Protein AF-A0A3N5UYJ8-F1 (afdb_monomer_lite)

Structure (mmCIF, N/CA/C/O backbone):
data_AF-A0A3N5UYJ8-F1
#
_entry.id   AF-A0A3N5UYJ8-F1
#
loop_
_atom_site.group_PDB
_atom_site.id
_atom_site.type_symbol
_atom_site.label_atom_id
_atom_site.label_alt_id
_atom_site.label_comp_id
_atom_site.label_asym_id
_atom_site.label_entity_id
_atom_site.label_seq_id
_atom_site.pdbx_PDB_ins_code
_atom_site.Cartn_x
_atom_site.Cartn_y
_atom_site.Cartn_z
_atom_site.occupancy
_atom_site.B_iso_or_equiv
_atom_site.auth_seq_id
_atom_site.auth_comp_id
_atom_site.auth_asym_id
_atom_site.auth_atom_id
_atom_site.pdbx_PDB_model_num
ATOM 1 N N . MET A 1 1 ? 29.624 -10.407 -22.958 1.00 73.38 1 MET A N 1
ATOM 2 C CA . MET A 1 1 ? 29.042 -9.621 -21.846 1.00 73.38 1 MET A CA 1
ATOM 3 C C . MET A 1 1 ? 28.287 -8.392 -22.356 1.00 73.38 1 MET A C 1
ATOM 5 O O . MET A 1 1 ? 27.092 -8.316 -22.125 1.00 73.38 1 MET A O 1
ATOM 9 N N . PHE A 1 2 ? 28.912 -7.502 -23.141 1.00 84.94 2 PHE A N 1
ATOM 10 C CA . PHE A 1 2 ? 28.240 -6.306 -23.688 1.00 84.94 2 PHE A CA 1
ATOM 11 C C . PHE A 1 2 ? 27.058 -6.614 -24.631 1.00 84.94 2 PHE A C 1
ATOM 13 O O . PHE A 1 2 ? 26.039 -5.935 -24.587 1.00 84.94 2 PHE A O 1
ATOM 20 N N . GLY A 1 3 ? 27.165 -7.673 -25.444 1.00 90.88 3 GLY A N 1
ATOM 21 C CA . GLY A 1 3 ? 26.065 -8.125 -26.309 1.00 90.88 3 GLY A CA 1
ATOM 22 C C . GLY A 1 3 ? 24.837 -8.617 -25.535 1.00 90.88 3 GLY A C 1
ATOM 23 O O . GLY A 1 3 ? 23.725 -8.279 -25.910 1.00 90.88 3 GLY A O 1
ATOM 24 N N . LEU A 1 4 ? 25.042 -9.327 -24.418 1.00 92.44 4 LEU A N 1
ATOM 25 C CA . LEU A 1 4 ? 23.952 -9.779 -23.543 1.00 92.44 4 LEU A CA 1
ATOM 26 C C . LEU A 1 4 ? 23.267 -8.596 -22.853 1.00 92.44 4 LEU A C 1
ATOM 28 O O . LEU A 1 4 ? 22.051 -8.519 -22.870 1.00 92.44 4 LEU A O 1
ATOM 32 N N . LEU A 1 5 ? 24.035 -7.634 -22.326 1.00 93.06 5 LEU A N 1
ATOM 33 C CA . LEU A 1 5 ? 23.468 -6.417 -21.727 1.00 93.06 5 LEU A CA 1
ATOM 34 C C . LEU A 1 5 ? 22.631 -5.612 -22.729 1.00 93.06 5 LEU A C 1
ATOM 36 O O . LEU A 1 5 ? 21.569 -5.104 -22.380 1.00 93.06 5 LEU A O 1
ATOM 40 N N . LYS A 1 6 ? 23.102 -5.504 -23.977 1.00 93.06 6 LYS A N 1
ATOM 41 C CA . LYS A 1 6 ? 22.368 -4.821 -25.045 1.00 93.06 6 LYS A CA 1
ATOM 42 C C . LYS A 1 6 ? 21.070 -5.550 -25.397 1.00 93.06 6 LYS A C 1
ATOM 44 O O . LYS A 1 6 ? 20.061 -4.889 -25.617 1.00 93.06 6 LYS A O 1
ATOM 49 N N . GLU A 1 7 ? 21.106 -6.878 -25.431 1.00 91.06 7 GLU A N 1
ATOM 50 C CA . GLU A 1 7 ? 19.931 -7.700 -25.712 1.00 91.06 7 GLU A CA 1
ATOM 51 C C . GLU A 1 7 ? 18.899 -7.619 -24.585 1.00 91.06 7 GLU A C 1
ATOM 53 O O . GLU A 1 7 ? 17.748 -7.293 -24.844 1.00 91.06 7 GLU A O 1
ATOM 58 N N . THR A 1 8 ? 19.322 -7.759 -23.326 1.00 90.56 8 THR A N 1
ATOM 59 C CA . THR A 1 8 ? 18.439 -7.604 -22.161 1.00 90.56 8 THR A CA 1
ATOM 60 C C . THR A 1 8 ? 17.798 -6.218 -22.105 1.00 90.56 8 THR A C 1
ATOM 62 O O . THR A 1 8 ? 16.622 -6.101 -21.784 1.00 90.56 8 THR A O 1
ATOM 65 N N . PHE A 1 9 ? 18.539 -5.150 -22.423 1.00 90.50 9 PHE A N 1
ATOM 66 C CA . PHE A 1 9 ? 17.961 -3.803 -22.458 1.00 90.50 9 PHE A CA 1
ATOM 67 C C . PHE A 1 9 ? 16.932 -3.641 -23.584 1.00 90.50 9 PHE A C 1
ATOM 69 O O . PHE A 1 9 ? 15.928 -2.949 -23.412 1.00 90.50 9 PHE A O 1
ATOM 76 N N . ARG A 1 10 ? 17.179 -4.274 -24.736 1.00 89.81 10 ARG A N 1
ATOM 77 C CA . ARG A 1 10 ? 16.248 -4.284 -25.863 1.00 89.81 10 ARG A CA 1
ATOM 78 C C . ARG A 1 10 ? 14.957 -5.012 -25.498 1.00 89.81 10 ARG A C 1
ATOM 80 O O . ARG A 1 10 ? 13.902 -4.406 -25.641 1.00 89.81 10 ARG A O 1
ATOM 87 N N . GLU A 1 11 ? 15.052 -6.227 -24.960 1.00 85.69 11 GLU A N 1
ATOM 88 C CA . GLU A 1 11 ? 13.898 -6.999 -24.475 1.00 85.69 11 GLU A CA 1
ATOM 89 C C . GLU A 1 11 ? 13.140 -6.238 -23.379 1.00 85.69 11 GLU A C 1
ATOM 91 O O . GLU A 1 11 ? 11.951 -5.995 -23.522 1.00 85.69 11 GLU A O 1
ATOM 96 N N . TRP A 1 12 ? 13.827 -5.700 -22.362 1.00 84.75 12 TRP A N 1
ATOM 97 C CA . TRP A 1 12 ? 13.204 -4.883 -21.305 1.00 84.75 12 TRP A CA 1
ATOM 98 C C . TRP A 1 12 ? 12.357 -3.724 -21.856 1.00 84.75 12 TRP A C 1
ATOM 100 O O . TRP A 1 12 ? 11.285 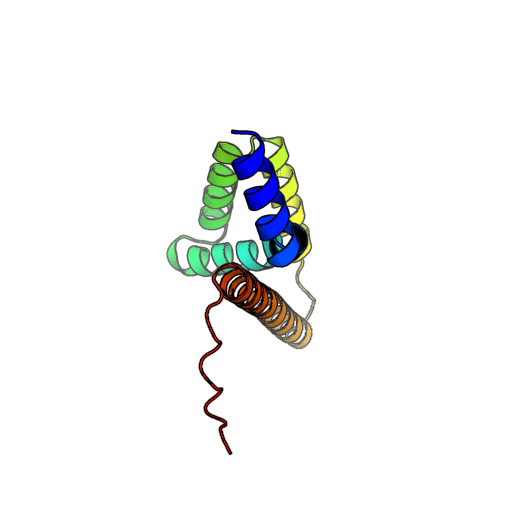-3.395 -21.331 1.00 84.75 12 TRP A O 1
ATOM 110 N N . HIS A 1 13 ? 12.860 -3.064 -22.899 1.00 86.25 13 HIS A N 1
ATOM 111 C CA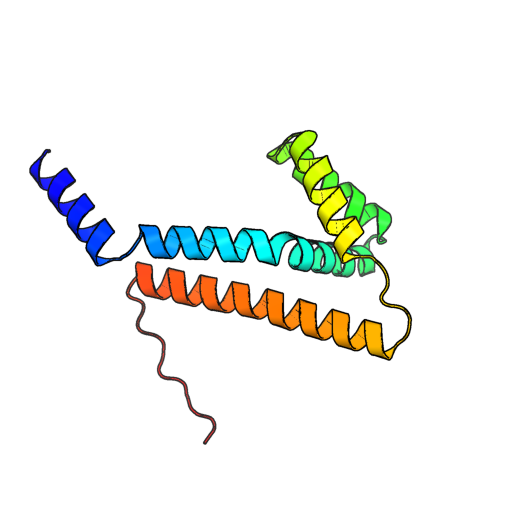 . HIS A 1 13 ? 12.165 -1.964 -23.549 1.00 86.25 13 HIS A CA 1
ATOM 112 C C . HIS A 1 13 ? 11.007 -2.452 -24.436 1.00 86.25 13 HIS A C 1
ATOM 114 O O . HIS A 1 13 ? 9.925 -1.861 -24.391 1.00 86.25 13 HIS A O 1
ATOM 120 N N . GLU A 1 14 ? 11.214 -3.511 -25.224 1.00 83.06 14 GLU A N 1
ATOM 121 C CA . GLU A 1 14 ? 10.184 -4.142 -26.065 1.00 83.06 14 GLU A CA 1
ATOM 122 C C . GLU A 1 14 ? 9.009 -4.663 -25.211 1.00 83.06 14 GLU A C 1
ATOM 124 O O . GLU A 1 14 ? 7.852 -4.359 -25.523 1.00 83.06 14 GLU A O 1
ATOM 129 N N . ASP A 1 15 ? 9.301 -5.270 -24.058 1.00 80.12 15 ASP A N 1
ATOM 130 C CA . ASP A 1 15 ? 8.336 -5.782 -23.072 1.00 80.12 15 ASP A CA 1
ATOM 131 C C . ASP A 1 15 ? 7.631 -4.671 -22.282 1.00 80.12 15 ASP A C 1
ATOM 133 O O . ASP A 1 15 ? 6.710 -4.915 -21.501 1.00 80.12 15 ASP A O 1
ATOM 137 N N . ARG A 1 16 ? 8.044 -3.409 -22.466 1.00 79.94 16 ARG A N 1
ATOM 138 C CA . ARG A 1 16 ? 7.517 -2.239 -21.741 1.00 79.94 16 ARG A CA 1
ATOM 139 C C . ARG A 1 16 ? 7.601 -2.416 -20.220 1.00 79.94 16 ARG A C 1
ATOM 141 O O . ARG A 1 16 ? 6.753 -1.885 -19.493 1.00 79.94 16 ARG A O 1
ATOM 148 N N . ALA A 1 17 ? 8.629 -3.110 -19.733 1.00 80.94 17 ALA A N 1
ATOM 149 C CA . ALA A 1 17 ? 8.788 -3.474 -18.328 1.00 80.94 17 ALA A CA 1
ATOM 150 C C . ALA A 1 17 ? 8.738 -2.250 -17.394 1.00 80.94 17 ALA A C 1
ATOM 152 O O . ALA A 1 17 ? 8.058 -2.278 -16.371 1.00 80.94 17 ALA A O 1
ATOM 153 N N . THR A 1 18 ? 9.334 -1.119 -17.792 1.00 83.25 18 THR A N 1
ATOM 154 C CA . THR A 1 18 ? 9.255 0.146 -17.034 1.00 83.25 18 THR A CA 1
ATOM 155 C C . THR A 1 18 ? 7.818 0.644 -16.864 1.00 83.25 18 THR A C 1
ATOM 157 O O . THR A 1 18 ? 7.435 1.089 -15.785 1.00 83.25 18 THR A O 1
ATOM 160 N N . ARG A 1 19 ? 6.999 0.565 -17.919 1.00 79.38 19 ARG A N 1
ATOM 161 C CA . ARG A 1 19 ? 5.594 0.994 -17.870 1.00 79.38 19 ARG A CA 1
ATOM 162 C C . ARG A 1 19 ? 4.787 0.094 -16.939 1.00 79.38 19 ARG A C 1
ATOM 164 O O . ARG A 1 19 ? 3.939 0.585 -16.206 1.00 79.38 19 ARG A O 1
ATOM 171 N N . LEU A 1 20 ? 5.053 -1.207 -16.979 1.00 75.00 20 LEU A N 1
ATOM 172 C CA . LEU A 1 20 ? 4.363 -2.205 -16.163 1.00 75.00 20 LEU A CA 1
ATOM 173 C C . LEU A 1 20 ? 4.758 -2.071 -14.686 1.00 75.00 20 LEU A C 1
ATOM 175 O O . LEU A 1 20 ? 3.889 -2.099 -13.821 1.00 75.00 20 LEU A O 1
ATOM 179 N N . ALA A 1 21 ? 6.034 -1.797 -14.402 1.00 81.38 21 ALA A N 1
ATOM 180 C CA . ALA A 1 21 ? 6.502 -1.444 -13.064 1.00 81.38 21 ALA A CA 1
ATOM 181 C C . ALA A 1 21 ? 5.857 -0.144 -12.547 1.00 81.38 21 ALA A C 1
ATOM 183 O O . ALA A 1 21 ? 5.424 -0.087 -11.398 1.00 81.38 21 ALA A O 1
ATOM 184 N N . ALA A 1 22 ? 5.734 0.882 -13.398 1.00 80.19 22 ALA A N 1
ATOM 185 C CA . ALA A 1 22 ? 5.066 2.132 -13.039 1.00 80.19 22 ALA A CA 1
ATOM 186 C C . ALA A 1 22 ? 3.570 1.930 -12.750 1.00 80.19 22 ALA A C 1
ATOM 188 O O . ALA A 1 22 ? 3.065 2.462 -11.764 1.00 80.19 22 ALA A O 1
ATOM 189 N N . ALA A 1 23 ? 2.874 1.133 -13.570 1.00 76.00 23 ALA A N 1
ATOM 190 C CA . ALA A 1 23 ? 1.484 0.760 -13.327 1.00 76.00 23 ALA A CA 1
ATOM 191 C C . ALA A 1 23 ? 1.349 0.026 -11.986 1.00 76.00 23 ALA A C 1
ATOM 193 O O . ALA A 1 23 ? 0.572 0.451 -11.136 1.00 76.00 23 ALA A O 1
ATOM 194 N N . LEU A 1 24 ? 2.159 -1.009 -11.750 1.00 77.00 24 LEU A N 1
ATOM 195 C CA . LEU A 1 24 ? 2.170 -1.754 -10.492 1.00 77.00 24 LEU A CA 1
ATOM 196 C C . LEU A 1 24 ? 2.347 -0.836 -9.279 1.00 77.00 24 LEU A C 1
ATOM 198 O O . LEU A 1 24 ? 1.569 -0.928 -8.330 1.00 77.00 24 LEU A O 1
ATOM 202 N N . ALA A 1 25 ? 3.332 0.063 -9.316 1.00 82.69 25 ALA A N 1
ATOM 203 C CA . ALA A 1 25 ? 3.565 1.020 -8.241 1.00 82.69 25 ALA A CA 1
ATOM 204 C C . ALA A 1 25 ? 2.351 1.936 -8.034 1.00 82.69 25 ALA A C 1
ATOM 206 O O . ALA A 1 25 ? 1.862 2.043 -6.913 1.00 82.69 25 ALA A O 1
ATOM 207 N N . TYR A 1 26 ? 1.816 2.521 -9.113 1.00 76.81 26 TYR A N 1
ATOM 208 C CA . TYR A 1 26 ? 0.634 3.382 -9.066 1.00 76.81 26 TYR A CA 1
ATOM 209 C C . TYR A 1 26 ? -0.550 2.657 -8.416 1.00 76.81 26 TYR A C 1
ATOM 211 O O . TYR A 1 26 ? -1.048 3.080 -7.375 1.00 76.81 26 TYR A O 1
ATOM 219 N N . TYR A 1 27 ? -0.964 1.513 -8.958 1.00 70.75 27 TYR A N 1
ATOM 220 C CA . TYR A 1 27 ? -2.109 0.780 -8.426 1.00 70.75 27 TYR A CA 1
ATOM 221 C C . TYR A 1 27 ? -1.874 0.283 -6.993 1.00 70.75 27 TYR A C 1
ATOM 223 O O . TYR A 1 27 ? -2.786 0.357 -6.170 1.00 70.75 27 TYR A O 1
ATOM 231 N N . THR A 1 28 ? -0.659 -0.149 -6.644 1.00 78.38 28 THR A N 1
ATOM 232 C CA . THR A 1 28 ? -0.325 -0.535 -5.262 1.00 78.38 28 THR A CA 1
ATOM 233 C C . THR A 1 28 ? -0.496 0.646 -4.309 1.00 78.38 28 THR A C 1
ATOM 235 O O . THR A 1 28 ? -1.210 0.524 -3.319 1.00 78.38 28 THR A O 1
ATOM 238 N N . THR A 1 29 ? 0.075 1.812 -4.626 1.00 81.81 29 THR A N 1
ATOM 239 C CA . THR A 1 29 ? -0.042 3.011 -3.785 1.00 81.81 29 THR A CA 1
ATOM 240 C C . THR A 1 29 ? -1.497 3.451 -3.611 1.00 81.81 29 THR A C 1
ATOM 242 O O . THR A 1 29 ? -1.922 3.709 -2.488 1.00 81.81 29 THR A O 1
ATOM 245 N N . PHE A 1 30 ? -2.286 3.492 -4.689 1.00 77.25 30 PHE A N 1
ATOM 246 C CA . PHE A 1 30 ? -3.685 3.936 -4.621 1.00 77.25 30 PHE A CA 1
ATOM 247 C C . PHE A 1 30 ? -4.634 2.904 -3.983 1.00 77.25 30 PHE A C 1
ATOM 249 O O . PHE A 1 30 ? -5.698 3.278 -3.491 1.00 77.25 30 PHE A O 1
ATOM 256 N N . SER A 1 31 ? -4.266 1.620 -3.956 1.00 78.06 31 SER A N 1
ATOM 257 C CA . SER A 1 31 ? -5.068 0.545 -3.343 1.00 78.06 31 SER A CA 1
ATOM 258 C C . SER A 1 31 ? -4.711 0.221 -1.898 1.00 78.06 31 SER A C 1
ATOM 260 O O . SER A 1 31 ? -5.471 -0.497 -1.244 1.00 78.06 31 SER A O 1
ATOM 262 N N . LEU A 1 32 ? -3.588 0.740 -1.397 1.00 83.38 32 LEU A N 1
ATOM 263 C CA . LEU A 1 32 ? -3.034 0.353 -0.104 1.00 83.38 32 LEU A CA 1
ATOM 264 C C . LEU A 1 32 ? -4.019 0.591 1.048 1.00 83.38 32 LEU A C 1
ATOM 266 O O . LEU A 1 32 ? -4.330 -0.345 1.783 1.00 83.38 32 LEU A O 1
ATOM 270 N N . ALA A 1 33 ? -4.572 1.803 1.173 1.00 83.50 33 ALA A N 1
ATOM 271 C CA . ALA A 1 33 ? -5.559 2.107 2.215 1.00 83.50 33 ALA A CA 1
ATOM 272 C C . ALA A 1 33 ? -6.820 1.237 2.117 1.00 83.50 33 ALA A C 1
ATOM 274 O O . ALA A 1 33 ? -7.164 0.593 3.110 1.00 83.50 33 ALA A O 1
ATOM 275 N N . PRO A 1 34 ? -7.510 1.180 0.955 1.00 79.75 34 PRO A N 1
ATOM 276 C CA . PRO A 1 34 ? -8.691 0.336 0.788 1.00 79.75 34 PRO A CA 1
ATOM 277 C C . PRO A 1 34 ? -8.453 -1.120 1.184 1.00 79.75 34 PRO A C 1
ATOM 279 O O . PRO A 1 34 ? -9.284 -1.730 1.857 1.00 79.75 34 PRO A O 1
ATOM 282 N N . LEU A 1 35 ? -7.308 -1.672 0.778 1.00 84.69 35 LEU A N 1
ATOM 283 C CA . LEU A 1 35 ? -6.945 -3.052 1.053 1.00 84.69 35 LEU A CA 1
ATOM 284 C C . LEU A 1 35 ? -6.708 -3.282 2.549 1.00 84.69 35 LEU A C 1
ATOM 286 O O . LEU A 1 35 ? -7.211 -4.258 3.101 1.00 84.69 35 LEU A O 1
ATOM 290 N N . LEU A 1 36 ? -5.993 -2.376 3.217 1.00 88.19 36 LEU A N 1
ATOM 291 C CA . LEU A 1 36 ? -5.740 -2.466 4.655 1.00 88.19 36 LEU A CA 1
ATOM 292 C C . LEU A 1 36 ? -7.023 -2.336 5.475 1.00 88.19 36 LEU A C 1
ATOM 294 O O . LEU A 1 36 ? -7.232 -3.126 6.392 1.00 88.19 36 LEU A O 1
ATOM 298 N N . VAL A 1 37 ? -7.916 -1.409 5.115 1.00 85.94 37 VAL A N 1
ATOM 299 C CA . VAL A 1 37 ? -9.240 -1.284 5.749 1.00 85.94 37 VAL A CA 1
ATOM 300 C C . VAL A 1 37 ? -10.021 -2.590 5.618 1.00 85.94 37 VAL A C 1
ATOM 302 O O . VAL A 1 37 ? -10.586 -3.068 6.600 1.00 85.94 37 VAL A O 1
ATOM 305 N N . LEU A 1 38 ? -10.018 -3.204 4.432 1.00 84.94 38 LEU A N 1
ATOM 306 C CA . LEU A 1 38 ? -10.690 -4.480 4.200 1.00 84.94 38 LEU A CA 1
ATOM 307 C C . LEU A 1 38 ? -10.086 -5.613 5.045 1.00 84.94 38 LEU A C 1
ATOM 309 O O . LEU A 1 38 ? -10.829 -6.371 5.666 1.00 84.94 38 LEU A O 1
ATOM 313 N N . ILE A 1 39 ? -8.755 -5.720 5.098 1.00 89.00 39 ILE A N 1
ATOM 314 C CA . ILE A 1 39 ? -8.052 -6.733 5.902 1.00 89.00 39 ILE A CA 1
ATOM 315 C C . ILE A 1 39 ? -8.374 -6.559 7.389 1.00 89.00 39 ILE A C 1
ATOM 317 O O . ILE A 1 39 ? -8.733 -7.535 8.049 1.00 89.00 39 ILE A O 1
ATOM 321 N N . ILE A 1 40 ? -8.300 -5.330 7.907 1.00 90.62 40 ILE A N 1
ATOM 322 C CA . ILE A 1 40 ? -8.607 -5.014 9.308 1.00 90.62 40 ILE A CA 1
ATOM 323 C C . ILE A 1 40 ? -10.073 -5.320 9.616 1.00 90.62 40 ILE A C 1
ATOM 325 O O . ILE A 1 40 ? -10.360 -5.905 10.658 1.00 90.62 40 ILE A O 1
ATOM 329 N N . ALA A 1 41 ? -10.997 -4.989 8.711 1.00 86.69 41 ALA A N 1
ATOM 330 C CA . ALA A 1 41 ? -12.411 -5.300 8.877 1.00 86.69 41 ALA A CA 1
ATOM 331 C C . ALA A 1 41 ? -12.648 -6.814 8.971 1.00 86.69 41 ALA A C 1
ATOM 333 O O . ALA A 1 41 ? -13.319 -7.262 9.896 1.00 86.69 41 ALA A O 1
ATOM 334 N N . ILE A 1 42 ? -12.061 -7.608 8.067 1.00 88.56 42 ILE A N 1
ATOM 335 C CA . ILE A 1 42 ? -12.195 -9.074 8.061 1.00 88.56 42 ILE A CA 1
ATOM 336 C C . ILE A 1 42 ? -11.565 -9.690 9.315 1.00 88.56 42 ILE A C 1
ATOM 338 O O . ILE A 1 42 ? -12.197 -10.506 9.983 1.00 88.56 42 ILE A O 1
ATOM 342 N N . ALA A 1 43 ? -10.340 -9.294 9.665 1.00 90.31 43 ALA A N 1
ATOM 343 C CA . ALA A 1 43 ? -9.652 -9.788 10.857 1.00 90.31 43 ALA A CA 1
ATOM 344 C C . ALA A 1 43 ? -10.382 -9.383 12.151 1.00 90.31 43 ALA A C 1
ATOM 346 O O . ALA A 1 43 ? -10.463 -10.166 13.103 1.00 90.31 43 ALA A O 1
ATOM 347 N N . GLY A 1 44 ? -10.987 -8.192 12.160 1.00 92.19 44 GLY A N 1
ATOM 348 C CA . GLY A 1 44 ? -11.788 -7.677 13.263 1.00 92.19 44 GLY A CA 1
ATOM 349 C C . GLY A 1 44 ? -13.040 -8.502 13.561 1.00 92.19 44 GLY A C 1
ATOM 350 O O . GLY A 1 44 ? -13.467 -8.530 14.713 1.00 92.19 44 GLY A O 1
ATOM 351 N N . LEU A 1 45 ? -13.581 -9.238 12.579 1.00 91.88 45 LEU A N 1
ATOM 352 C CA . LEU A 1 45 ? -14.719 -10.146 12.790 1.00 91.88 45 LEU A CA 1
ATOM 353 C C . LEU A 1 45 ? -14.388 -11.312 13.733 1.00 91.88 45 LEU A C 1
ATOM 355 O O . LEU A 1 45 ? -15.293 -11.858 14.358 1.00 91.88 45 LEU A O 1
ATOM 359 N N . VAL A 1 46 ? -13.113 -11.706 13.822 1.00 92.12 46 VAL A N 1
ATOM 360 C CA . VAL A 1 46 ? -12.666 -12.853 14.629 1.00 92.12 46 VAL A CA 1
ATOM 361 C C . VAL A 1 46 ? -11.975 -12.397 15.913 1.00 92.12 46 VAL A C 1
ATOM 363 O O . VAL A 1 46 ? -12.243 -12.943 16.979 1.00 92.12 46 VAL A O 1
ATOM 366 N N . GLY A 1 47 ? -11.078 -11.409 15.813 1.00 85.19 47 GLY A N 1
ATOM 367 C CA . GLY A 1 47 ? -10.209 -10.975 16.915 1.00 85.19 47 GLY A CA 1
ATOM 368 C C . GLY A 1 47 ? -10.573 -9.632 17.551 1.00 85.19 47 GLY A C 1
ATOM 369 O O . GLY A 1 47 ? -9.911 -9.219 18.498 1.00 85.19 47 GLY A O 1
ATOM 370 N N . GLY A 1 48 ? -11.600 -8.944 17.046 1.00 91.75 48 GLY A N 1
ATOM 371 C CA . GLY A 1 48 ? -11.910 -7.563 17.414 1.00 91.75 48 GLY A CA 1
ATOM 372 C C . GLY A 1 48 ? -11.108 -6.545 16.596 1.00 91.75 48 GLY A C 1
ATOM 373 O O . GLY A 1 48 ? -9.953 -6.767 16.230 1.00 91.75 48 GLY A O 1
ATOM 374 N N . GLN A 1 49 ? -11.742 -5.414 16.280 1.00 88.38 49 GLN A N 1
ATOM 375 C CA . GLN A 1 49 ? -11.198 -4.428 15.340 1.00 88.38 49 GLN A CA 1
ATOM 376 C C . GLN A 1 49 ? -9.907 -3.762 15.836 1.00 88.38 49 GLN A C 1
ATOM 378 O O . GLN A 1 49 ? -8.971 -3.591 15.059 1.00 88.38 49 GLN A O 1
ATOM 383 N N . GLU A 1 50 ? -9.825 -3.450 17.129 1.00 90.06 50 GLU A N 1
ATOM 384 C CA . GLU A 1 50 ? -8.640 -2.829 17.732 1.00 90.06 50 GLU A CA 1
ATOM 385 C C . GLU A 1 50 ? -7.425 -3.770 17.713 1.00 90.06 50 GLU A C 1
ATOM 387 O O . GLU A 1 50 ? -6.324 -3.362 17.348 1.00 90.06 50 GLU A O 1
ATOM 392 N N . ALA A 1 51 ? -7.624 -5.055 18.027 1.00 92.94 51 ALA A N 1
ATOM 393 C CA . ALA A 1 51 ? -6.557 -6.052 17.978 1.00 92.94 51 ALA A CA 1
ATOM 394 C C . ALA A 1 51 ? -6.055 -6.272 16.543 1.00 92.94 51 ALA A C 1
ATOM 396 O O . ALA A 1 51 ? -4.847 -6.317 16.310 1.00 92.94 51 ALA A O 1
ATOM 397 N N . ALA A 1 52 ? -6.973 -6.351 15.573 1.00 93.81 52 ALA A N 1
ATOM 398 C CA . ALA A 1 52 ? -6.634 -6.473 14.158 1.00 93.81 52 ALA A CA 1
ATOM 399 C C . ALA A 1 52 ? -5.832 -5.264 13.651 1.00 93.81 52 ALA A C 1
ATOM 401 O O . ALA A 1 52 ? -4.817 -5.434 12.970 1.00 93.81 52 ALA A O 1
ATOM 402 N N . GLN A 1 53 ? -6.254 -4.048 14.010 1.00 92.31 53 GLN A N 1
ATOM 403 C CA . GLN A 1 53 ? -5.550 -2.823 13.642 1.00 92.31 53 GLN A CA 1
ATOM 404 C C . GLN A 1 53 ? -4.157 -2.769 14.279 1.00 92.31 53 GLN A C 1
ATOM 406 O O . GLN A 1 53 ? -3.176 -2.580 13.562 1.00 92.31 53 GLN A O 1
ATOM 411 N N . ASN A 1 54 ? -4.046 -3.008 15.589 1.00 92.75 54 ASN A N 1
ATOM 412 C CA . ASN A 1 54 ? -2.765 -2.979 16.296 1.00 92.75 54 ASN A CA 1
ATOM 413 C C . ASN A 1 54 ? -1.774 -4.002 15.734 1.00 92.75 54 ASN A C 1
ATOM 415 O O . ASN A 1 54 ? -0.639 -3.640 15.435 1.00 92.75 54 ASN A O 1
ATOM 419 N N . GLN A 1 55 ? -2.206 -5.247 15.511 1.00 94.06 55 GLN A N 1
ATOM 420 C CA . GLN A 1 55 ? -1.345 -6.284 14.938 1.00 94.06 55 GLN A CA 1
ATOM 421 C C . GLN A 1 55 ? -0.882 -5.934 13.518 1.00 94.06 55 GLN A C 1
ATOM 423 O O . GLN A 1 55 ? 0.261 -6.209 13.152 1.00 94.06 55 GLN A O 1
ATOM 428 N N . THR A 1 56 ? -1.755 -5.320 12.715 1.00 93.75 56 THR A N 1
ATOM 429 C CA . THR A 1 56 ? -1.397 -4.859 11.367 1.00 93.75 56 THR A CA 1
ATOM 430 C C . THR A 1 56 ? -0.349 -3.750 11.441 1.00 93.75 56 THR A C 1
ATOM 432 O O . THR A 1 56 ? 0.643 -3.805 10.721 1.00 93.75 56 THR A O 1
ATOM 435 N N . MET A 1 57 ? -0.520 -2.773 12.336 1.00 94.62 57 MET A N 1
ATOM 436 C CA . MET A 1 57 ? 0.434 -1.670 12.494 1.00 94.62 57 MET A CA 1
ATOM 437 C C . MET A 1 57 ? 1.790 -2.136 13.027 1.00 94.62 57 MET A C 1
ATOM 439 O O . MET A 1 57 ? 2.810 -1.627 12.574 1.00 94.62 57 MET A O 1
ATOM 443 N N . THR A 1 58 ? 1.825 -3.140 13.907 1.00 95.19 58 THR A N 1
ATOM 444 C CA . THR A 1 58 ? 3.083 -3.766 14.346 1.00 95.19 58 THR A CA 1
ATOM 445 C C . THR A 1 58 ? 3.847 -4.375 13.171 1.00 95.19 58 THR A C 1
ATOM 447 O O . THR A 1 58 ? 5.039 -4.133 13.033 1.00 95.19 58 THR A O 1
ATOM 450 N N . GLN A 1 59 ? 3.173 -5.097 12.269 1.00 93.81 59 GLN A N 1
ATOM 451 C CA . GLN A 1 59 ? 3.838 -5.656 11.083 1.00 93.81 59 GLN A CA 1
ATOM 452 C C . GLN A 1 59 ? 4.322 -4.578 10.111 1.00 93.81 59 GLN A C 1
ATOM 454 O O . GLN A 1 59 ? 5.390 -4.708 9.519 1.00 93.81 59 GLN A O 1
ATOM 459 N N . VAL A 1 60 ? 3.548 -3.504 9.939 1.00 93.75 60 VAL A N 1
ATOM 460 C CA . VAL A 1 60 ? 3.980 -2.360 9.127 1.00 93.75 60 VAL A CA 1
ATOM 461 C C . VAL A 1 60 ? 5.240 -1.733 9.720 1.00 93.75 60 VAL A C 1
ATOM 463 O O . VAL A 1 60 ? 6.174 -1.443 8.979 1.00 93.75 60 VAL A O 1
ATOM 466 N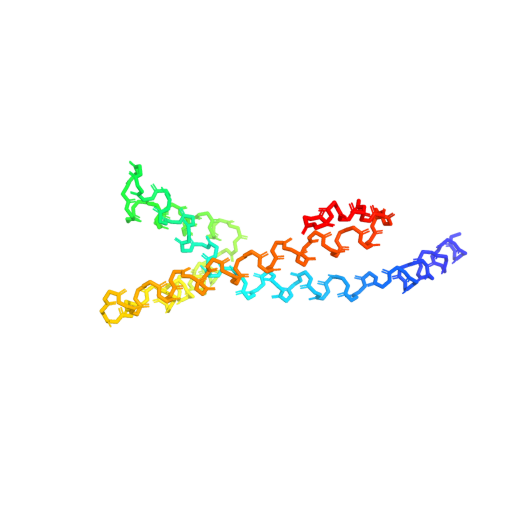 N . GLU A 1 61 ? 5.296 -1.567 11.039 1.00 95.81 61 GLU A N 1
ATOM 467 C CA . GLU A 1 61 ? 6.458 -1.019 11.738 1.00 95.81 61 GLU A CA 1
ATOM 468 C C . GLU A 1 61 ? 7.694 -1.917 11.628 1.00 95.81 61 GLU A C 1
ATOM 470 O O . GLU A 1 61 ? 8.788 -1.424 11.373 1.00 95.81 61 GLU A O 1
ATOM 475 N N . GLU A 1 62 ? 7.533 -3.236 11.748 1.00 96.56 62 GLU A N 1
ATOM 476 C CA . GLU A 1 62 ? 8.630 -4.195 11.566 1.00 96.56 62 GLU A CA 1
ATOM 477 C C . GLU A 1 62 ? 9.228 -4.143 10.150 1.00 96.56 62 GLU A C 1
ATOM 479 O O . GLU A 1 62 ? 10.429 -4.354 9.978 1.00 96.56 62 GLU A O 1
ATOM 484 N N . LEU A 1 63 ? 8.407 -3.850 9.136 1.00 94.19 63 LEU A N 1
ATOM 485 C CA . LEU A 1 63 ? 8.826 -3.827 7.732 1.00 94.19 63 LEU A CA 1
ATOM 486 C C . LEU A 1 63 ? 9.320 -2.455 7.258 1.00 94.19 63 LEU A C 1
ATOM 488 O O . LEU A 1 63 ? 10.242 -2.388 6.446 1.00 94.19 63 LEU A O 1
ATOM 492 N N . LEU A 1 64 ? 8.685 -1.374 7.714 1.00 93.25 64 LEU A N 1
ATOM 493 C CA . LEU A 1 64 ? 8.878 -0.012 7.199 1.00 93.25 64 LEU A CA 1
ATOM 494 C C . LEU A 1 64 ? 9.392 0.976 8.258 1.00 93.25 64 LEU A C 1
ATOM 496 O O . LEU A 1 64 ? 9.635 2.138 7.939 1.00 93.25 64 LEU A O 1
ATOM 500 N N . GLY A 1 65 ? 9.562 0.536 9.504 1.00 96.31 65 GLY A N 1
ATOM 501 C CA . GLY A 1 65 ? 9.905 1.394 10.631 1.00 96.31 65 GLY A CA 1
ATOM 502 C C . GLY A 1 65 ? 8.741 2.268 11.101 1.00 96.31 65 GLY A C 1
ATOM 503 O O . GLY A 1 65 ? 7.621 2.219 10.585 1.00 96.31 65 GLY A O 1
ATOM 504 N N . THR A 1 66 ? 9.022 3.101 12.100 1.00 95.62 66 THR A N 1
ATOM 505 C CA . THR A 1 66 ? 8.023 3.957 12.753 1.00 95.62 66 THR A CA 1
ATOM 506 C C . THR A 1 66 ? 7.403 4.975 11.791 1.00 95.62 66 THR A C 1
ATOM 508 O O . THR A 1 66 ? 6.188 5.141 11.794 1.00 95.62 66 THR A O 1
ATOM 511 N N . GLU A 1 67 ? 8.191 5.581 10.896 1.00 94.06 67 GLU A N 1
ATOM 512 C CA . GLU A 1 67 ? 7.676 6.525 9.886 1.00 94.06 67 GLU A CA 1
ATOM 513 C C . GLU A 1 67 ? 6.670 5.853 8.935 1.00 94.06 67 GLU A C 1
ATOM 515 O O . GLU A 1 67 ? 5.623 6.417 8.612 1.00 94.06 67 GLU A O 1
ATOM 520 N N . GLY A 1 68 ? 6.951 4.614 8.514 1.00 90.94 68 GLY A N 1
ATOM 521 C CA . GLY A 1 68 ? 6.039 3.843 7.674 1.00 90.94 68 GLY A CA 1
ATOM 522 C C . GLY A 1 68 ? 4.740 3.489 8.395 1.00 90.94 68 GLY A C 1
ATOM 523 O O . GLY A 1 68 ? 3.665 3.554 7.794 1.00 90.94 68 GLY A O 1
ATOM 524 N N . ARG A 1 69 ? 4.820 3.165 9.691 1.00 93.75 69 ARG A N 1
ATOM 525 C CA . ARG A 1 69 ? 3.643 2.943 10.539 1.00 93.75 69 ARG A CA 1
ATOM 526 C C . ARG A 1 69 ? 2.771 4.192 10.616 1.00 93.75 69 ARG A C 1
ATOM 528 O O . ARG A 1 69 ? 1.572 4.083 10.381 1.00 93.75 69 ARG A O 1
ATOM 535 N N . GLU A 1 70 ? 3.356 5.349 10.920 1.00 94.00 70 GLU A N 1
ATOM 536 C CA . GLU A 1 70 ? 2.628 6.621 11.024 1.00 94.00 70 GLU A CA 1
ATOM 537 C C . GLU A 1 70 ? 1.926 6.969 9.707 1.00 94.00 70 GLU A C 1
ATOM 539 O O . GLU A 1 70 ? 0.722 7.224 9.695 1.00 94.00 70 GLU A O 1
ATOM 544 N N . PHE A 1 71 ? 2.638 6.862 8.582 1.00 90.81 71 PHE A N 1
ATOM 545 C CA . PHE A 1 71 ? 2.072 7.107 7.256 1.00 90.81 71 PHE A CA 1
ATOM 546 C C . PHE A 1 71 ? 0.871 6.201 6.946 1.00 90.81 71 PHE A C 1
ATOM 548 O O . PHE A 1 71 ? -0.174 6.661 6.476 1.00 90.81 71 PHE A O 1
ATOM 555 N N . VAL A 1 72 ? 0.996 4.897 7.207 1.00 90.88 72 VAL A N 1
ATOM 556 C CA . VAL A 1 72 ? -0.090 3.941 6.959 1.00 90.88 72 VAL A CA 1
ATOM 557 C C . VAL A 1 72 ? -1.259 4.165 7.920 1.00 90.88 72 VAL A C 1
ATOM 559 O O . VAL A 1 72 ? -2.417 4.070 7.506 1.00 90.88 72 VAL A O 1
ATOM 562 N N . GLN A 1 73 ? -0.980 4.489 9.182 1.00 91.06 73 GLN A N 1
ATOM 563 C CA . GLN A 1 73 ? -2.002 4.785 10.178 1.00 91.06 73 GLN A CA 1
ATOM 564 C C . GLN A 1 73 ? -2.837 6.004 9.772 1.00 91.06 73 GLN A C 1
ATOM 566 O O . GLN A 1 73 ? -4.064 5.901 9.732 1.00 91.06 73 GLN A O 1
ATOM 571 N N . GLU A 1 74 ? -2.204 7.111 9.377 1.00 90.25 74 GLU A N 1
ATOM 572 C CA . GLU A 1 74 ? -2.910 8.288 8.855 1.00 90.25 74 GLU A CA 1
ATOM 573 C C . GLU A 1 74 ? -3.762 7.940 7.629 1.00 90.25 74 GLU A C 1
ATOM 575 O O . GLU A 1 74 ? -4.898 8.403 7.484 1.00 90.25 74 GLU A O 1
ATOM 580 N N . MET A 1 75 ? -3.241 7.097 6.736 1.00 87.44 75 MET A N 1
ATOM 581 C CA . MET A 1 75 ? -3.967 6.664 5.545 1.00 87.44 75 MET A CA 1
ATOM 582 C C . MET A 1 75 ? -5.248 5.896 5.909 1.00 87.44 75 MET A C 1
ATOM 584 O O . MET A 1 75 ? -6.314 6.168 5.349 1.00 87.44 75 MET A O 1
ATOM 588 N N . ILE A 1 76 ? -5.162 4.973 6.872 1.00 86.06 76 ILE A N 1
ATOM 589 C CA . ILE A 1 76 ? -6.306 4.200 7.374 1.00 86.06 76 ILE A CA 1
ATOM 590 C C . ILE A 1 76 ? -7.297 5.108 8.098 1.00 86.06 76 ILE A C 1
ATOM 592 O O . ILE A 1 76 ? -8.496 4.997 7.854 1.00 86.06 76 ILE A O 1
ATOM 596 N N . GLU A 1 77 ? -6.837 6.012 8.962 1.00 85.62 77 GLU A N 1
ATOM 597 C CA . GLU A 1 77 ? -7.705 6.941 9.693 1.00 85.62 77 GLU A CA 1
ATOM 598 C C . GLU A 1 77 ? -8.501 7.837 8.742 1.00 85.62 77 GLU A C 1
ATOM 600 O O . GLU A 1 77 ? -9.697 8.055 8.944 1.00 85.62 77 GLU A O 1
ATOM 605 N N . ASN A 1 78 ? -7.874 8.306 7.661 1.00 82.75 78 ASN A N 1
ATOM 606 C CA . ASN A 1 78 ? -8.552 9.078 6.623 1.00 82.75 78 ASN A CA 1
ATOM 607 C C . ASN A 1 78 ? -9.546 8.231 5.816 1.00 82.75 78 ASN A C 1
ATOM 609 O O . ASN A 1 78 ? -10.647 8.701 5.528 1.00 82.75 78 ASN A O 1
ATOM 613 N N . ALA A 1 79 ? -9.199 6.983 5.494 1.00 77.25 79 ALA A N 1
ATOM 614 C CA . ALA A 1 79 ? -10.079 6.065 4.768 1.00 77.25 79 ALA A CA 1
ATOM 615 C C . ALA A 1 79 ? -11.257 5.549 5.617 1.00 77.25 79 ALA A C 1
ATOM 617 O O . ALA A 1 79 ? -12.316 5.233 5.077 1.00 77.25 79 ALA A O 1
ATOM 618 N N . SER A 1 80 ? -11.088 5.480 6.940 1.00 71.62 80 SER A N 1
ATOM 619 C CA . SER A 1 80 ? -12.068 4.933 7.888 1.00 71.62 80 SER A CA 1
ATOM 620 C C . SER A 1 80 ? -13.047 5.980 8.422 1.00 71.62 80 SER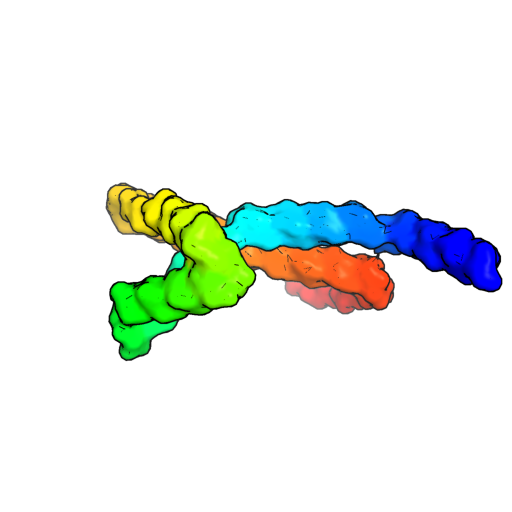 A C 1
ATOM 622 O O . SER A 1 80 ? -13.893 5.653 9.256 1.00 71.62 80 SER A O 1
ATOM 624 N N . ARG A 1 81 ? -12.955 7.242 7.974 1.00 71.31 81 ARG A N 1
ATOM 625 C CA . ARG A 1 81 ? -13.888 8.293 8.400 1.00 71.31 81 ARG A CA 1
ATOM 626 C C . ARG A 1 81 ? -15.313 7.908 7.987 1.00 71.31 81 ARG A C 1
ATOM 628 O O . ARG A 1 81 ? -15.568 7.766 6.790 1.00 71.31 81 ARG A O 1
ATOM 635 N N . PRO A 1 82 ? -16.254 7.758 8.939 1.00 61.06 82 PRO A N 1
ATOM 636 C CA . PRO A 1 82 ? -17.608 7.343 8.615 1.00 61.06 82 PRO A CA 1
ATOM 637 C C . PRO A 1 82 ? -18.260 8.348 7.670 1.00 61.06 82 PRO A C 1
ATOM 639 O O . PRO A 1 82 ? -18.434 9.520 8.011 1.00 61.06 82 PRO A O 1
ATOM 642 N N . ALA A 1 83 ? -18.668 7.882 6.494 1.00 61.78 83 ALA A N 1
ATOM 643 C CA . ALA A 1 83 ? -19.615 8.622 5.685 1.00 61.78 83 ALA A CA 1
ATOM 644 C C . ALA A 1 83 ? -20.968 8.574 6.417 1.00 61.78 83 ALA A C 1
ATOM 646 O O . ALA A 1 83 ? -21.497 7.495 6.694 1.00 61.78 83 ALA A O 1
ATOM 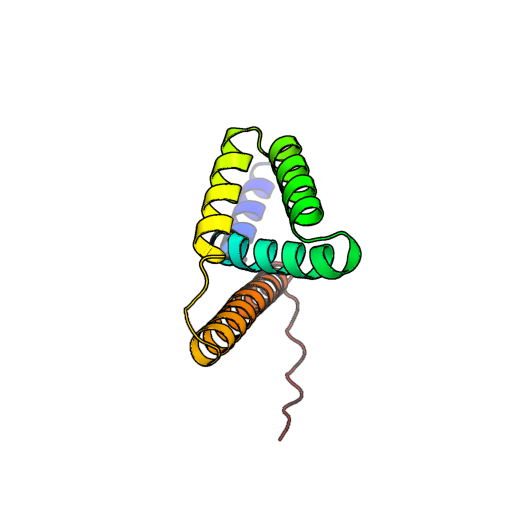647 N N . THR A 1 84 ? -21.500 9.727 6.817 1.00 72.25 84 THR A N 1
ATOM 648 C CA . THR A 1 84 ? -22.709 9.786 7.645 1.00 72.25 84 THR A CA 1
ATOM 649 C C . THR A 1 84 ? -23.927 9.273 6.868 1.00 72.25 84 THR A C 1
ATOM 651 O O . THR A 1 84 ? -24.285 9.791 5.814 1.00 72.25 84 THR A O 1
ATOM 654 N N . GLY A 1 85 ? -24.580 8.235 7.404 1.00 81.06 85 GLY A N 1
ATOM 655 C CA . GLY A 1 85 ? -25.797 7.634 6.845 1.00 81.06 85 GLY A CA 1
ATOM 656 C C . GLY A 1 85 ? -25.580 6.308 6.099 1.00 81.06 85 GLY A C 1
ATOM 657 O O . GLY A 1 85 ? -24.523 6.040 5.527 1.00 81.06 85 GLY A O 1
ATOM 658 N N . VAL A 1 86 ? -26.620 5.464 6.091 1.00 84.50 86 VAL A N 1
ATOM 659 C CA . VAL A 1 86 ? -26.600 4.113 5.487 1.00 84.50 86 VAL A CA 1
ATOM 660 C C . VAL A 1 86 ? -26.274 4.163 3.993 1.00 84.50 86 VAL A C 1
ATOM 662 O O . VAL A 1 86 ? -25.455 3.386 3.512 1.00 84.50 86 VAL A O 1
ATOM 665 N N . THR A 1 87 ? -26.861 5.108 3.257 1.00 84.75 87 THR A N 1
ATOM 666 C CA . THR A 1 87 ? -26.595 5.310 1.824 1.00 84.75 87 THR A CA 1
ATOM 667 C C . THR A 1 87 ? -25.137 5.660 1.556 1.00 84.75 87 THR A C 1
ATOM 669 O O . THR A 1 87 ? -24.529 5.088 0.655 1.00 84.75 87 THR A O 1
ATOM 672 N N . ALA A 1 88 ? -24.553 6.548 2.359 1.00 81.88 88 ALA A N 1
ATOM 673 C CA . ALA A 1 88 ? -23.162 6.955 2.212 1.00 81.88 88 ALA A CA 1
ATOM 674 C C . ALA A 1 88 ? -22.197 5.798 2.530 1.00 81.88 88 ALA A C 1
ATOM 676 O O . ALA A 1 88 ? -21.214 5.600 1.819 1.00 81.88 88 ALA A O 1
ATOM 677 N N . THR A 1 89 ? -22.531 4.975 3.530 1.00 81.25 89 THR A N 1
ATOM 678 C CA . THR A 1 89 ? -21.773 3.759 3.865 1.00 81.25 89 THR A CA 1
ATOM 679 C C . THR A 1 89 ? -21.816 2.736 2.727 1.00 81.25 89 THR A C 1
ATOM 681 O O . THR A 1 89 ? -20.772 2.231 2.324 1.00 81.25 89 THR A O 1
ATOM 684 N N . VAL A 1 90 ? -22.996 2.461 2.157 1.00 84.94 90 VAL A N 1
ATOM 685 C CA . VAL A 1 90 ? -23.137 1.528 1.024 1.00 84.94 90 VAL A CA 1
ATOM 686 C C . VAL A 1 90 ? -22.337 2.012 -0.186 1.00 84.94 90 VAL A C 1
ATOM 688 O O . VAL A 1 90 ? -21.591 1.231 -0.774 1.00 84.94 90 VAL A O 1
ATOM 691 N N . ILE A 1 91 ? -22.432 3.300 -0.532 1.00 84.81 91 ILE A N 1
ATOM 692 C CA . ILE A 1 91 ? -21.657 3.887 -1.636 1.00 84.81 91 ILE A CA 1
ATOM 693 C C . ILE A 1 91 ? -20.151 3.782 -1.364 1.00 84.81 91 ILE A C 1
ATOM 695 O O . ILE A 1 91 ? -19.396 3.411 -2.263 1.00 84.81 91 ILE A O 1
ATOM 699 N N . GLY A 1 92 ? -19.713 4.063 -0.134 1.00 81.44 92 GLY A N 1
ATOM 700 C CA . GLY A 1 92 ? -18.312 3.955 0.270 1.00 81.44 92 GLY A CA 1
ATOM 701 C C . GLY A 1 92 ? -17.770 2.535 0.118 1.00 81.44 92 GLY A C 1
ATOM 702 O O . GLY A 1 92 ? -16.753 2.336 -0.542 1.00 81.44 92 GLY A O 1
ATOM 703 N N . VAL A 1 93 ? -18.488 1.537 0.640 1.00 81.19 93 VAL A N 1
ATOM 704 C CA . VAL A 1 93 ? -18.111 0.118 0.520 1.00 81.19 93 VAL A CA 1
ATOM 705 C C . VAL A 1 93 ? -18.041 -0.314 -0.942 1.00 81.19 93 VAL A C 1
ATOM 707 O O . VAL A 1 93 ? -17.061 -0.933 -1.348 1.00 81.19 93 VAL A O 1
ATOM 710 N N . VAL A 1 94 ? -19.039 0.041 -1.757 1.00 85.06 94 VAL A N 1
ATOM 711 C CA . VAL A 1 94 ? -19.039 -0.282 -3.191 1.00 85.06 94 VAL A CA 1
ATOM 712 C C . VAL A 1 94 ? -17.831 0.359 -3.879 1.00 85.06 94 VAL A C 1
ATOM 714 O O . VAL A 1 94 ? -17.097 -0.328 -4.582 1.00 85.06 94 VAL A O 1
ATOM 717 N N . THR A 1 95 ? -17.564 1.640 -3.624 1.00 82.81 95 THR A N 1
ATOM 718 C CA . THR A 1 95 ? -16.424 2.365 -4.210 1.00 82.81 95 THR A CA 1
ATOM 719 C C . THR A 1 95 ? -15.089 1.722 -3.830 1.00 82.81 95 THR A C 1
ATOM 721 O O . THR A 1 95 ? -14.243 1.511 -4.698 1.00 82.81 95 THR A O 1
ATOM 724 N N . LEU A 1 96 ? -14.918 1.348 -2.558 1.00 79.06 96 LEU A N 1
ATOM 725 C CA . LEU A 1 96 ? -13.727 0.652 -2.068 1.00 79.06 96 LEU A CA 1
ATOM 726 C C . LEU A 1 96 ? -13.535 -0.700 -2.759 1.00 79.06 96 LEU A C 1
ATOM 728 O O . LEU A 1 96 ? -12.434 -0.997 -3.222 1.00 79.06 96 LEU A O 1
ATOM 732 N N . LEU A 1 97 ? -14.601 -1.496 -2.876 1.00 80.44 97 LEU A N 1
ATOM 733 C CA . LEU A 1 97 ? -14.550 -2.791 -3.555 1.00 80.44 97 LEU A CA 1
ATOM 734 C C . LEU A 1 97 ? -14.189 -2.638 -5.035 1.00 80.44 97 LEU A C 1
ATOM 736 O O . LEU A 1 97 ? -13.324 -3.360 -5.524 1.00 80.44 97 LEU A O 1
ATOM 740 N N . PHE A 1 98 ? -14.794 -1.681 -5.741 1.00 82.12 98 PHE A N 1
ATOM 741 C CA . PHE A 1 98 ? -14.465 -1.409 -7.142 1.00 82.12 98 PHE A CA 1
ATOM 742 C C . PHE A 1 98 ? -13.016 -0.942 -7.316 1.00 82.12 98 PHE A C 1
ATOM 744 O O . PHE A 1 98 ? -12.329 -1.432 -8.212 1.00 82.12 98 PHE A O 1
ATOM 751 N N . GLY A 1 99 ? -12.529 -0.047 -6.450 1.00 76.88 99 GLY A N 1
ATOM 752 C CA . GLY A 1 99 ? -11.137 0.406 -6.468 1.00 76.88 99 GLY A CA 1
ATOM 753 C C . GLY A 1 99 ? -10.152 -0.742 -6.239 1.00 76.88 99 GLY A C 1
ATOM 754 O O . GLY A 1 99 ? -9.215 -0.920 -7.018 1.00 76.88 99 GLY A O 1
ATOM 755 N N . ALA A 1 100 ? -10.404 -1.574 -5.223 1.00 73.12 100 ALA A N 1
ATOM 756 C CA . ALA A 1 100 ? -9.575 -2.737 -4.916 1.00 73.12 100 ALA A CA 1
ATOM 757 C C . ALA A 1 100 ? -9.570 -3.766 -6.062 1.00 73.12 100 ALA A C 1
ATOM 759 O O . ALA A 1 100 ? -8.508 -4.225 -6.481 1.00 73.12 100 ALA A O 1
ATOM 760 N N . LEU A 1 101 ? -10.740 -4.099 -6.619 1.00 79.31 101 LEU A N 1
ATOM 761 C CA . LEU A 1 101 ? -10.858 -5.037 -7.741 1.00 79.31 101 LEU A CA 1
ATOM 762 C C . LEU A 1 101 ? -10.187 -4.511 -9.017 1.00 79.31 101 LEU A C 1
ATOM 764 O O . LEU A 1 101 ? -9.546 -5.287 -9.725 1.00 79.31 101 LEU A O 1
ATOM 768 N N . GLY A 1 102 ? -10.292 -3.208 -9.298 1.00 76.56 102 GLY A N 1
ATOM 769 C CA . GLY A 1 102 ? -9.621 -2.578 -10.437 1.00 76.56 102 GLY A CA 1
ATOM 770 C C . GLY A 1 102 ? -8.100 -2.720 -10.369 1.00 76.56 102 GLY A C 1
ATOM 771 O O . GLY A 1 102 ? -7.462 -3.048 -11.367 1.00 76.56 102 GLY A O 1
ATOM 772 N N . VAL A 1 103 ? -7.527 -2.577 -9.174 1.00 68.62 103 VAL A N 1
ATOM 773 C CA . VAL A 1 103 ? -6.085 -2.739 -8.945 1.00 68.62 103 VAL A CA 1
ATOM 774 C C . VAL A 1 103 ? -5.626 -4.177 -9.162 1.00 68.62 103 VAL A C 1
ATOM 776 O O . VAL A 1 103 ? -4.638 -4.398 -9.860 1.00 68.62 103 VAL A O 1
ATOM 779 N N . PHE A 1 104 ? -6.350 -5.167 -8.631 1.00 71.50 104 PHE A N 1
ATOM 780 C CA . PHE A 1 104 ? -6.040 -6.577 -8.899 1.00 71.50 104 PHE A CA 1
ATOM 781 C C . PHE A 1 104 ? -6.178 -6.932 -10.386 1.00 71.50 104 PHE A C 1
ATOM 783 O O . PHE A 1 104 ? -5.381 -7.717 -10.907 1.00 71.50 104 PHE A O 1
ATOM 790 N N . GLY A 1 105 ? -7.170 -6.352 -11.068 1.00 75.56 105 GLY A N 1
ATOM 791 C CA . GLY A 1 105 ? -7.359 -6.495 -12.508 1.00 75.56 105 GLY A CA 1
ATOM 792 C C . GLY A 1 105 ? -6.162 -5.977 -13.298 1.00 75.56 105 GLY A C 1
ATOM 793 O O . GLY A 1 105 ? -5.635 -6.698 -14.147 1.00 75.56 105 GLY A O 1
ATOM 794 N N . GLU A 1 106 ? -5.670 -4.777 -12.981 1.00 74.50 106 GLU A N 1
ATOM 795 C CA . GLU A 1 106 ? -4.482 -4.260 -13.658 1.00 74.50 106 GLU A CA 1
ATOM 796 C C . GLU A 1 106 ? -3.211 -5.022 -13.269 1.00 74.50 106 GLU A C 1
ATOM 798 O O . GLU A 1 106 ? -2.372 -5.285 -14.128 1.00 74.50 106 GLU A O 1
ATOM 803 N N . LEU A 1 107 ? -3.051 -5.436 -12.011 1.00 70.44 107 LEU A N 1
ATOM 804 C CA . LEU A 1 107 ? -1.923 -6.277 -11.609 1.00 70.44 107 LEU A CA 1
ATOM 805 C C . LEU A 1 107 ? -1.847 -7.529 -12.494 1.00 70.44 107 LEU A C 1
ATOM 807 O O . LEU A 1 107 ? -0.796 -7.819 -13.065 1.00 70.44 107 LEU A O 1
ATOM 811 N N . GLN A 1 108 ? -2.969 -8.239 -12.658 1.00 70.75 108 GLN A N 1
ATOM 812 C CA . GLN A 1 108 ? -3.042 -9.403 -13.543 1.00 70.75 108 GLN A CA 1
ATOM 813 C C . GLN A 1 108 ? -2.764 -9.036 -14.996 1.00 70.75 108 GLN A C 1
ATOM 815 O O . GLN A 1 108 ? -2.001 -9.732 -15.656 1.00 70.75 108 GLN A O 1
ATOM 820 N N . ASN A 1 109 ? -3.356 -7.955 -15.505 1.00 73.25 109 ASN A N 1
ATOM 821 C CA . ASN A 1 109 ? -3.130 -7.500 -16.874 1.00 73.25 109 ASN A CA 1
ATOM 822 C C . ASN A 1 109 ? -1.648 -7.173 -17.125 1.00 73.25 109 ASN A C 1
ATOM 824 O O . ASN A 1 109 ? -1.078 -7.551 -18.150 1.00 73.25 109 ASN A O 1
ATOM 828 N N . SER A 1 110 ? -1.006 -6.533 -16.151 1.00 68.38 110 SER A N 1
ATOM 829 C CA . SER A 1 110 ? 0.398 -6.155 -16.207 1.00 68.38 110 SER A CA 1
ATOM 830 C C . SER A 1 110 ? 1.294 -7.390 -16.194 1.00 68.38 110 SER A C 1
ATOM 832 O O . SER A 1 110 ? 2.138 -7.532 -17.074 1.00 68.38 110 SER A O 1
ATOM 834 N N . LEU A 1 111 ? 1.065 -8.327 -15.268 1.00 68.81 111 LEU A N 1
ATOM 835 C CA . LEU A 1 111 ? 1.803 -9.593 -15.196 1.00 68.81 111 LEU A CA 1
ATOM 836 C C . LEU A 1 111 ? 1.596 -10.459 -16.444 1.00 68.81 111 LEU A C 1
ATOM 838 O O . LEU A 1 111 ? 2.562 -10.986 -16.986 1.00 68.81 111 LEU A O 1
ATOM 842 N N . ASN A 1 112 ? 0.361 -10.559 -16.943 1.00 72.44 112 ASN A N 1
ATOM 843 C CA . ASN A 1 112 ? 0.058 -11.283 -18.178 1.00 72.44 112 ASN A CA 1
ATOM 844 C C . ASN A 1 112 ? 0.770 -10.663 -19.385 1.00 72.44 112 ASN A C 1
ATOM 846 O O . ASN A 1 112 ? 1.204 -11.394 -20.269 1.00 72.44 112 ASN A O 1
ATOM 850 N N . THR A 1 113 ? 0.914 -9.334 -19.410 1.00 69.06 113 THR A N 1
ATOM 851 C CA . THR A 1 113 ? 1.665 -8.633 -20.458 1.00 69.06 113 THR A CA 1
ATOM 852 C C . THR A 1 113 ? 3.163 -8.923 -20.359 1.00 69.06 113 THR A C 1
ATOM 854 O O . THR A 1 113 ? 3.755 -9.257 -21.376 1.00 69.06 113 THR A O 1
ATOM 857 N N . ILE A 1 114 ? 3.765 -8.845 -19.160 1.00 65.50 114 ILE A N 1
ATOM 858 C CA . ILE A 1 114 ? 5.198 -9.147 -18.947 1.00 65.50 114 ILE A CA 1
ATOM 859 C C . ILE A 1 114 ? 5.518 -10.593 -19.339 1.00 65.50 114 ILE A C 1
ATOM 861 O O . ILE A 1 114 ? 6.546 -10.861 -19.946 1.00 65.50 114 ILE A O 1
ATOM 865 N N . TRP A 1 115 ? 4.656 -11.540 -18.968 1.00 67.38 115 TRP A N 1
ATOM 866 C CA . TRP A 1 115 ? 4.895 -12.970 -19.180 1.00 67.38 115 TRP A CA 1
ATOM 867 C C . TRP A 1 115 ? 4.318 -13.514 -20.489 1.00 67.38 115 TRP A C 1
ATOM 869 O O . TRP A 1 115 ? 4.215 -14.730 -20.643 1.00 67.38 115 TRP A O 1
ATOM 879 N N . GLU A 1 116 ? 3.897 -12.634 -21.403 1.00 67.75 116 GLU A N 1
ATOM 880 C CA . GLU A 1 116 ? 3.270 -12.987 -22.685 1.00 67.75 116 GLU A CA 1
ATOM 881 C C . GLU A 1 116 ? 2.133 -14.023 -22.561 1.00 67.75 116 GLU A C 1
ATOM 883 O O . GLU A 1 116 ? 1.842 -14.813 -23.469 1.00 67.75 116 GLU A O 1
ATOM 888 N N . VAL A 1 117 ? 1.446 -14.030 -21.417 1.00 71.25 117 VAL A N 1
ATOM 889 C CA . VAL A 1 117 ? 0.330 -14.934 -21.169 1.00 71.25 117 VAL A CA 1
ATOM 890 C C . VAL A 1 117 ? -0.839 -14.429 -21.998 1.00 71.25 117 VAL A C 1
ATOM 892 O O . VAL A 1 117 ? -1.485 -13.438 -21.656 1.00 71.25 117 VAL A O 1
ATOM 895 N N . LYS A 1 118 ? -1.133 -15.121 -23.105 1.00 61.25 118 LYS A N 1
ATOM 896 C CA . LYS A 1 118 ? -2.320 -14.824 -23.913 1.00 61.25 118 LYS A CA 1
ATOM 897 C C . LYS A 1 118 ? -3.555 -14.870 -23.007 1.00 61.25 118 LYS A C 1
ATOM 899 O O . LYS A 1 118 ? -3.826 -15.931 -22.431 1.00 61.25 118 LYS A O 1
ATOM 904 N N . PRO A 1 119 ? -4.318 -13.768 -22.880 1.00 58.56 119 PRO A N 1
ATOM 905 C CA . PRO A 1 119 ? -5.546 -13.790 -22.105 1.00 58.56 119 PRO A CA 1
ATOM 906 C C . PRO A 1 119 ? -6.446 -14.886 -22.675 1.00 58.56 119 PRO A C 1
ATOM 908 O O . PRO A 1 119 ? -6.644 -14.971 -23.891 1.00 58.56 119 PRO A O 1
ATOM 911 N N . ARG A 1 120 ? -6.952 -15.774 -21.805 1.00 54.28 120 ARG A N 1
ATOM 912 C CA . ARG A 1 120 ? -7.940 -16.776 -22.224 1.00 54.28 120 ARG A CA 1
ATOM 913 C C . ARG A 1 120 ? -9.086 -16.011 -22.890 1.00 54.28 120 ARG A C 1
ATOM 915 O O . ARG A 1 120 ? -9.557 -15.050 -22.279 1.00 54.28 120 ARG A O 1
ATOM 922 N N . PRO A 1 121 ? -9.516 -16.392 -24.109 1.00 50.44 121 PRO A N 1
ATOM 923 C CA . PRO A 1 121 ? -10.607 -15.703 -24.776 1.00 50.44 121 PRO A CA 1
ATOM 924 C C . PRO A 1 121 ? -11.774 -15.651 -23.800 1.00 50.44 121 PRO A C 1
ATOM 926 O O . PRO A 1 121 ? -12.148 -16.680 -23.225 1.00 50.44 121 PRO A O 1
ATOM 929 N N . ALA A 1 122 ? -12.275 -14.439 -23.555 1.00 52.03 122 ALA A N 1
ATOM 930 C CA . ALA A 1 122 ? -13.448 -14.242 -22.733 1.00 52.03 122 ALA A CA 1
ATOM 931 C C . ALA A 1 122 ? -14.525 -15.172 -23.291 1.00 52.03 122 ALA A C 1
ATOM 933 O O . ALA A 1 122 ? -14.947 -15.023 -24.438 1.00 52.03 122 ALA A O 1
ATOM 934 N N . LYS A 1 123 ? -14.935 -16.174 -22.506 1.00 52.88 123 LYS A N 1
ATOM 935 C CA . LYS A 1 123 ? -16.219 -16.819 -22.748 1.00 52.88 123 LYS A CA 1
ATOM 936 C C . LYS A 1 123 ? -17.240 -15.722 -22.500 1.00 52.88 123 LYS A C 1
ATOM 938 O O . LYS A 1 123 ? -17.581 -15.446 -21.353 1.00 52.88 123 LYS A O 1
ATOM 943 N N . GLY A 1 124 ? -17.610 -15.037 -23.578 1.00 50.56 124 GLY A N 1
ATOM 944 C CA . GLY A 1 124 ? -18.732 -14.126 -23.588 1.00 50.56 124 GLY A CA 1
ATOM 945 C C . GLY A 1 124 ? -19.924 -14.877 -23.024 1.00 50.56 124 GLY A C 1
ATOM 946 O O . GLY A 1 124 ? -20.270 -15.960 -23.492 1.00 50.56 124 GLY A O 1
ATOM 947 N N . LEU A 1 125 ? -20.516 -14.326 -21.973 1.00 61.28 125 LEU A N 1
ATOM 948 C CA . LEU A 1 125 ? -21.935 -14.520 -21.759 1.00 61.28 125 LEU A CA 1
ATOM 949 C C . LEU A 1 125 ? -22.617 -13.610 -22.775 1.00 61.28 125 LEU A C 1
ATOM 951 O O . LEU A 1 125 ? -22.799 -12.430 -22.489 1.00 61.28 125 LEU A O 1
ATOM 955 N N . LEU A 1 126 ? -22.818 -14.163 -23.974 1.00 42.72 126 LEU A N 1
ATOM 956 C CA . LEU A 1 126 ? -23.894 -13.968 -24.953 1.00 42.72 126 LEU A CA 1
ATOM 957 C C . LEU A 1 126 ? -23.570 -14.823 -26.188 1.00 42.72 126 LEU A C 1
ATOM 959 O O . LEU A 1 126 ? -22.434 -14.708 -26.702 1.00 42.72 126 LEU A O 1
#

pLDDT: mean 81.25, std 11.36, range [42.72, 96.56]

Sequence (126 aa):
MFGLLKETFREWHEDRATRLAAALAYYTTFSLAPLLVLIIAIAGLVGGQEAAQNQTMTQVEELLGTEGREFVQEMIENASRPATGVTATVIGVVTLLFGALGVFGELQNSLNTIWEVKPRPAKGLL

Secondary structure (DSSP, 8-state):
-HHHHHHHHHHHHHTTHHHHHHHHHHHHHHHHHHHHHHHHHHHHHHH-HHHHHHHHHHHHHHHHHHHHHHHHHHHHHHHTPPPSSHHHHHHHHHHHHHHHHHHHHHHHHHHHHHTT-PPPP-----

Foldseek 3Di:
DVVVVVVVVVLCVVLVVVVLVVLLVVLCVQLVLLVLLVQLVVVCVPVNSVVSLVVVLVVQCVVPNPVSSVVSVVSNVVLVPDPPDPVRNVVSNVVSVVSNVVSVVSNVVSVCSNVVPDPDPPPDPD

Radius 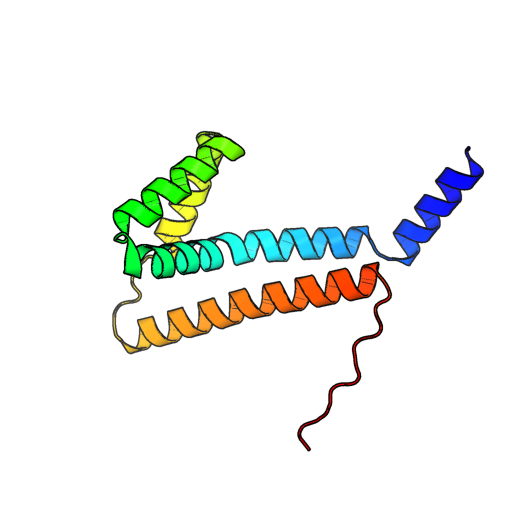of gyration: 19.5 Å; chains: 1; bounding box: 56×27×44 Å